Protein AF-A0A101DZ15-F1 (afdb_monomer_lite)

Sequence (63 aa):
KNVFPADDLGVRRAVSRLYFNGEIQSAEKVREIARERFGRFARDILFYLFLYDRFFSKKTELV

Structure (mmCIF, N/CA/C/O backbone):
data_AF-A0A101DZ15-F1
#
_entry.id   AF-A0A101DZ15-F1
#
loop_
_atom_site.group_PDB
_atom_site.id
_atom_site.type_symbol
_atom_site.label_atom_id
_atom_site.label_alt_id
_atom_site.label_comp_id
_atom_site.label_asym_id
_atom_site.label_entity_id
_atom_site.label_seq_id
_atom_site.pdbx_PDB_ins_code
_atom_site.Cartn_x
_atom_site.Cartn_y
_atom_site.Cartn_z
_atom_site.occupancy
_atom_site.B_iso_or_equiv
_atom_site.auth_seq_id
_atom_site.auth_comp_id
_atom_site.auth_asym_id
_atom_site.auth_atom_id
_atom_site.pdbx_PDB_model_num
ATOM 1 N N . LYS A 1 1 ? 19.848 -2.476 -4.168 1.00 51.97 1 LYS A N 1
ATOM 2 C CA . LYS A 1 1 ? 18.502 -3.106 -4.250 1.00 51.97 1 LYS A CA 1
ATOM 3 C C . LYS A 1 1 ? 17.473 -2.006 -3.992 1.00 51.97 1 LYS A C 1
ATOM 5 O O . LYS A 1 1 ? 17.620 -1.337 -2.981 1.00 51.97 1 LYS A O 1
ATOM 10 N N . ASN A 1 2 ? 16.507 -1.758 -4.884 1.00 60.47 2 ASN A N 1
ATOM 11 C CA . ASN A 1 2 ? 15.453 -0.766 -4.618 1.00 60.47 2 ASN A CA 1
ATOM 12 C C . ASN A 1 2 ? 14.489 -1.346 -3.581 1.00 60.47 2 ASN 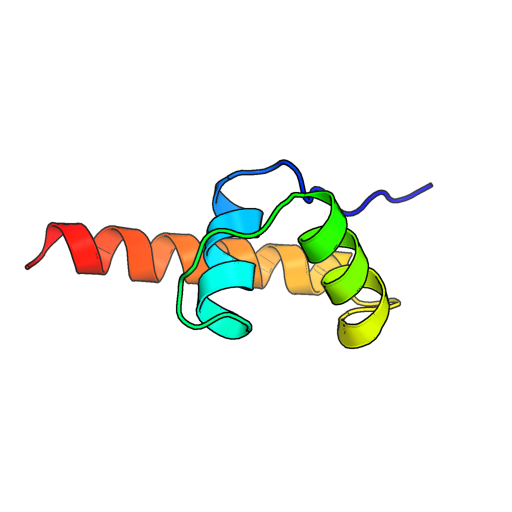A C 1
ATOM 14 O O . ASN A 1 2 ? 13.771 -2.295 -3.883 1.00 60.47 2 ASN A O 1
ATOM 18 N N . VAL A 1 3 ? 14.521 -0.819 -2.361 1.00 80.06 3 VAL A N 1
ATOM 19 C CA . VAL A 1 3 ? 13.599 -1.211 -1.293 1.00 80.06 3 VAL A CA 1
ATOM 20 C C . VAL A 1 3 ? 12.407 -0.261 -1.345 1.00 80.06 3 VAL A C 1
ATOM 22 O O . VAL A 1 3 ? 12.586 0.953 -1.341 1.00 80.06 3 VAL A O 1
ATOM 25 N N . PHE A 1 4 ? 11.195 -0.806 -1.435 1.00 92.81 4 PHE A N 1
ATOM 26 C CA . PHE A 1 4 ? 9.975 -0.008 -1.335 1.00 92.81 4 PHE A CA 1
ATOM 27 C C . PHE A 1 4 ? 9.851 0.557 0.097 1.00 92.81 4 PHE A C 1
ATOM 29 O O . PHE A 1 4 ? 9.989 -0.226 1.044 1.00 92.81 4 PHE A O 1
ATOM 36 N N . PRO A 1 5 ? 9.612 1.870 0.288 1.00 95.88 5 PRO A N 1
ATOM 37 C CA . PRO A 1 5 ? 9.692 2.532 1.595 1.00 95.88 5 PRO A CA 1
ATOM 38 C C . PRO A 1 5 ? 8.435 2.289 2.445 1.00 95.88 5 PRO A C 1
ATOM 40 O O . PRO A 1 5 ? 7.673 3.195 2.753 1.00 95.88 5 PRO A O 1
ATOM 43 N N . ALA A 1 6 ? 8.195 1.037 2.821 1.00 96.19 6 ALA A N 1
ATOM 44 C CA . ALA A 1 6 ? 6.984 0.622 3.527 1.00 96.19 6 ALA A CA 1
ATOM 45 C C . ALA A 1 6 ? 6.875 1.101 4.985 1.00 96.19 6 ALA A C 1
ATOM 47 O O . ALA A 1 6 ? 5.808 0.976 5.578 1.00 96.19 6 ALA A O 1
ATOM 48 N N . ASP A 1 7 ? 7.961 1.605 5.569 1.00 95.94 7 ASP A N 1
ATOM 49 C CA . ASP A 1 7 ? 7.969 2.190 6.915 1.00 95.94 7 ASP A CA 1
ATOM 50 C C . ASP A 1 7 ? 7.534 3.669 6.911 1.00 95.94 7 ASP A C 1
ATOM 52 O O . ASP A 1 7 ? 7.225 4.223 7.965 1.00 95.94 7 ASP A O 1
ATOM 56 N N . ASP A 1 8 ? 7.442 4.300 5.733 1.00 96.56 8 ASP A N 1
ATOM 57 C CA . ASP A 1 8 ? 6.932 5.663 5.593 1.00 96.56 8 ASP A CA 1
ATOM 58 C C . ASP A 1 8 ? 5.441 5.737 5.967 1.00 96.56 8 ASP A C 1
ATOM 60 O O . ASP A 1 8 ? 4.609 4.965 5.479 1.00 96.56 8 ASP A O 1
ATOM 64 N N . LEU A 1 9 ? 5.085 6.688 6.834 1.00 95.50 9 LEU A N 1
ATOM 65 C CA . LEU A 1 9 ? 3.721 6.810 7.352 1.00 95.50 9 LEU A CA 1
ATOM 66 C C . LEU A 1 9 ? 2.696 7.155 6.263 1.00 95.50 9 LEU A C 1
ATOM 68 O O . LEU A 1 9 ? 1.571 6.661 6.324 1.00 95.50 9 LEU A O 1
ATOM 72 N N . GLY A 1 10 ? 3.060 7.978 5.277 1.00 96.31 10 GLY A N 1
ATOM 73 C CA . GLY A 1 10 ? 2.175 8.331 4.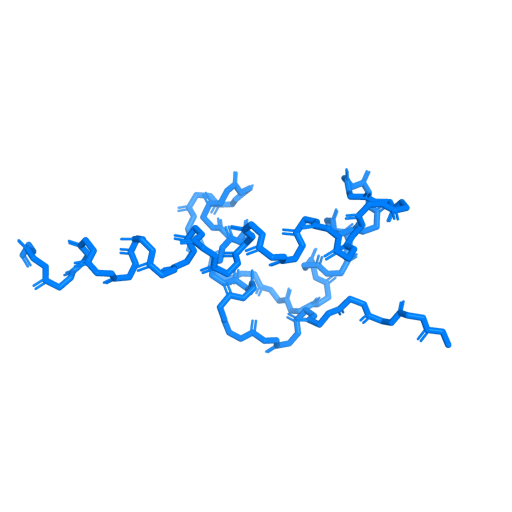166 1.00 96.31 10 GLY A CA 1
ATOM 74 C C . GLY A 1 10 ? 1.914 7.132 3.263 1.00 96.31 10 GLY A C 1
ATOM 75 O O . GLY A 1 10 ? 0.765 6.846 2.925 1.00 96.31 10 GLY A O 1
ATOM 76 N N . VAL A 1 11 ? 2.956 6.354 2.968 1.00 97.50 11 VAL A N 1
ATOM 77 C CA . VAL A 1 11 ? 2.835 5.091 2.226 1.00 97.50 11 VAL A CA 1
ATOM 78 C C . VAL A 1 11 ? 1.959 4.092 2.981 1.00 97.50 11 VAL A C 1
ATOM 80 O O . VAL A 1 11 ? 1.039 3.519 2.391 1.00 97.50 11 VAL A O 1
ATOM 83 N N . ARG A 1 12 ? 2.186 3.910 4.291 1.00 97.50 12 ARG A N 1
ATOM 84 C CA . ARG A 1 12 ? 1.372 3.012 5.126 1.00 97.50 12 ARG A CA 1
ATOM 85 C C . ARG A 1 12 ? -0.091 3.424 5.127 1.00 97.50 12 ARG A C 1
ATOM 87 O O . ARG A 1 12 ? -0.944 2.569 4.898 1.00 97.50 12 ARG A O 1
ATOM 94 N N . ARG A 1 13 ? -0.395 4.709 5.326 1.00 97.50 13 ARG A N 1
ATOM 95 C CA . ARG A 1 13 ? -1.772 5.227 5.274 1.00 97.50 13 ARG A CA 1
ATOM 96 C C . ARG A 1 13 ? -2.412 5.017 3.907 1.00 97.50 13 ARG A C 1
ATOM 98 O O . ARG A 1 13 ? -3.538 4.528 3.845 1.00 97.50 13 ARG A O 1
ATOM 105 N N . ALA A 1 14 ? -1.711 5.356 2.825 1.00 97.88 14 ALA A N 1
ATOM 106 C CA . ALA A 1 14 ? -2.232 5.218 1.468 1.00 97.88 14 ALA A CA 1
ATOM 107 C C . ALA A 1 14 ? -2.590 3.764 1.147 1.00 97.88 14 ALA A C 1
ATOM 109 O O . ALA A 1 14 ? -3.721 3.476 0.760 1.00 97.88 14 ALA A O 1
ATOM 110 N 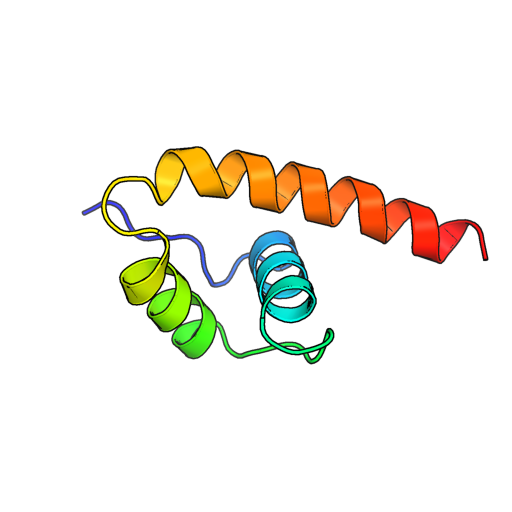N . VAL A 1 15 ? -1.656 2.837 1.370 1.00 97.94 15 VAL A N 1
ATOM 111 C CA . VAL A 1 15 ? -1.875 1.407 1.112 1.00 97.94 15 VAL A CA 1
ATOM 112 C C . VAL A 1 15 ? -2.986 0.852 2.004 1.00 97.94 15 VAL A C 1
ATOM 114 O O . VAL A 1 15 ? -3.857 0.137 1.516 1.00 97.94 15 VAL A O 1
ATOM 117 N N . SER A 1 16 ? -3.016 1.237 3.280 1.00 97.81 16 SER A N 1
ATOM 118 C CA . SER A 1 16 ? -4.059 0.817 4.228 1.00 97.81 16 SER A CA 1
ATOM 119 C C . SER A 1 16 ? -5.454 1.276 3.800 1.00 97.81 16 SER A C 1
ATOM 121 O O . SER A 1 16 ? -6.405 0.502 3.828 1.00 97.81 16 SER A O 1
ATOM 123 N N . ARG A 1 17 ? -5.592 2.516 3.321 1.00 96.69 17 ARG A N 1
ATOM 124 C CA . ARG A 1 17 ? -6.863 3.030 2.787 1.00 96.69 17 ARG A CA 1
ATOM 125 C C . ARG A 1 17 ? -7.295 2.316 1.507 1.00 96.69 17 ARG A C 1
ATOM 127 O O . ARG A 1 17 ? -8.476 2.037 1.357 1.00 96.69 17 ARG A O 1
ATOM 134 N N . LEU A 1 18 ? -6.361 2.041 0.597 1.00 96.88 18 LEU A N 1
ATOM 135 C CA . LEU A 1 18 ? -6.670 1.444 -0.706 1.00 96.88 18 LEU A CA 1
ATOM 136 C C . LEU A 1 18 ? -7.007 -0.051 -0.627 1.00 96.88 18 LEU A C 1
ATOM 138 O O . LEU A 1 18 ? -7.826 -0.522 -1.408 1.00 96.88 18 LEU A O 1
ATOM 142 N N . TYR A 1 19 ? -6.369 -0.791 0.282 1.00 97.00 19 TYR A N 1
ATOM 143 C CA . TYR A 1 19 ? -6.431 -2.258 0.298 1.00 97.00 19 TYR A CA 1
ATOM 144 C C . TYR A 1 19 ? -6.983 -2.857 1.599 1.00 97.00 19 TYR A C 1
ATOM 146 O O . TYR A 1 19 ? -7.259 -4.052 1.632 1.00 97.00 19 TYR A O 1
ATOM 154 N N . PHE A 1 20 ? -7.145 -2.060 2.661 1.00 96.88 20 PHE A N 1
ATOM 155 C CA . PHE A 1 20 ? -7.487 -2.545 4.007 1.00 96.88 20 PHE A CA 1
ATOM 156 C C . PHE A 1 20 ? -8.510 -1.650 4.722 1.00 96.88 20 PHE A C 1
ATOM 158 O O . PHE A 1 20 ? -8.472 -1.504 5.940 1.00 96.88 20 PHE A O 1
ATOM 165 N N . ASN A 1 21 ? -9.407 -0.997 3.974 1.00 95.31 21 ASN A N 1
ATOM 166 C CA . ASN A 1 21 ? -10.476 -0.147 4.521 1.00 95.31 21 ASN A CA 1
ATOM 167 C C . ASN A 1 21 ? -9.997 0.929 5.521 1.00 95.31 21 ASN A C 1
ATOM 169 O O . ASN A 1 21 ? -10.752 1.371 6.381 1.00 95.31 21 ASN A O 1
ATOM 173 N N . GLY A 1 22 ? -8.741 1.371 5.409 1.00 94.44 22 GLY A N 1
ATOM 174 C CA . GLY A 1 22 ? -8.152 2.392 6.276 1.00 94.44 22 GLY A CA 1
ATOM 175 C C . GLY A 1 22 ? -7.491 1.869 7.552 1.00 94.44 22 GLY A C 1
ATOM 176 O O . GLY A 1 22 ? -6.838 2.660 8.231 1.00 94.44 22 GLY A O 1
ATOM 177 N N . GLU A 1 23 ? -7.576 0.574 7.859 1.00 96.50 23 GLU A N 1
ATOM 178 C CA . GLU A 1 23 ? -6.883 -0.013 9.008 1.00 96.50 23 GLU A CA 1
ATOM 179 C C . GLU A 1 23 ? -5.368 -0.043 8.767 1.00 96.50 23 GLU A C 1
ATOM 181 O O . GLU A 1 23 ? -4.892 -0.685 7.827 1.00 96.50 23 GLU A O 1
ATOM 186 N N . ILE A 1 24 ? -4.602 0.650 9.619 1.00 96.56 24 ILE A N 1
ATOM 187 C CA . ILE A 1 24 ? -3.156 0.817 9.440 1.00 96.56 24 ILE A CA 1
ATOM 188 C C . ILE A 1 24 ? -2.428 -0.520 9.547 1.00 96.56 24 ILE A C 1
ATOM 190 O O . ILE A 1 24 ? -2.271 -1.088 10.624 1.00 96.56 24 ILE A O 1
ATOM 194 N N . GLN A 1 25 ? -1.888 -0.965 8.417 1.00 97.88 25 GLN A N 1
ATOM 195 C CA . GLN A 1 25 ? -1.132 -2.206 8.328 1.00 97.88 25 GLN A CA 1
ATOM 196 C C . GLN A 1 25 ? 0.332 -2.039 8.741 1.00 97.88 25 GLN A C 1
ATOM 198 O O . GLN A 1 25 ? 0.898 -0.937 8.709 1.00 97.88 25 GLN A O 1
ATOM 203 N N . SER A 1 26 ? 0.972 -3.151 9.111 1.00 97.88 26 SER A N 1
ATOM 204 C CA . SER A 1 26 ? 2.411 -3.210 9.385 1.00 97.88 26 SER A CA 1
ATOM 205 C C . SER A 1 26 ? 3.235 -2.915 8.125 1.00 97.88 26 SER A C 1
ATOM 207 O O . SER A 1 26 ? 2.790 -3.136 6.996 1.00 97.88 26 SER A O 1
ATOM 209 N N . ALA A 1 27 ? 4.471 -2.440 8.300 1.00 97.12 27 ALA A N 1
ATOM 210 C CA . ALA A 1 27 ? 5.375 -2.207 7.173 1.00 97.12 27 ALA A CA 1
ATOM 211 C C . ALA A 1 27 ? 5.675 -3.498 6.391 1.00 97.12 27 ALA A C 1
ATOM 213 O O . ALA A 1 27 ? 5.849 -3.470 5.175 1.00 97.12 27 ALA A O 1
ATOM 214 N N . GLU A 1 28 ? 5.698 -4.649 7.066 1.00 97.50 28 GLU A N 1
ATOM 215 C CA . GLU A 1 28 ? 5.846 -5.947 6.409 1.00 97.50 28 GLU A CA 1
ATOM 216 C C . GLU A 1 28 ? 4.684 -6.243 5.457 1.00 97.50 28 GLU A C 1
ATOM 218 O O . GLU A 1 28 ? 4.927 -6.547 4.286 1.00 97.50 28 GLU A O 1
ATOM 223 N N . LYS A 1 29 ? 3.438 -6.051 5.907 1.00 98.00 29 LYS A N 1
ATOM 224 C CA . LYS A 1 29 ? 2.262 -6.263 5.059 1.00 98.00 29 LYS A CA 1
ATOM 225 C C . LYS A 1 29 ? 2.229 -5.293 3.877 1.00 98.00 29 LYS A C 1
ATOM 227 O O . LYS A 1 29 ? 1.892 -5.671 2.759 1.00 98.00 29 LYS A O 1
ATOM 232 N N . VAL A 1 30 ? 2.666 -4.051 4.081 1.00 97.88 30 VAL A N 1
ATOM 233 C CA . VAL A 1 30 ? 2.810 -3.071 2.993 1.00 97.88 30 VAL A CA 1
ATOM 234 C C . VAL A 1 30 ? 3.888 -3.496 1.982 1.00 97.88 30 VAL A C 1
ATOM 236 O O . VAL A 1 30 ? 3.678 -3.355 0.776 1.00 97.88 30 VAL A O 1
ATOM 239 N N . ARG A 1 31 ? 5.019 -4.072 2.429 1.00 96.50 31 ARG A N 1
ATOM 240 C CA . ARG A 1 31 ? 6.039 -4.649 1.525 1.00 96.50 31 ARG A CA 1
ATOM 241 C C . ARG A 1 31 ? 5.500 -5.834 0.727 1.00 96.50 31 ARG A C 1
ATOM 243 O O . ARG A 1 31 ? 5.900 -6.012 -0.421 1.00 96.50 31 ARG A O 1
ATOM 250 N N . GLU A 1 32 ? 4.643 -6.659 1.319 1.00 96.81 32 GLU A N 1
ATOM 251 C CA . GLU A 1 32 ? 3.949 -7.749 0.622 1.00 96.81 32 GLU A CA 1
ATOM 252 C C . GLU A 1 32 ? 3.072 -7.199 -0.509 1.00 96.81 32 GLU A C 1
ATOM 254 O O . GLU A 1 32 ? 3.319 -7.530 -1.666 1.00 96.81 32 GLU A O 1
ATOM 259 N N . ILE A 1 33 ? 2.183 -6.241 -0.216 1.00 97.25 33 ILE A N 1
ATOM 260 C CA . ILE A 1 33 ? 1.337 -5.597 -1.236 1.00 97.25 33 ILE A CA 1
ATOM 261 C C . ILE A 1 33 ? 2.168 -4.964 -2.351 1.00 97.25 33 ILE A C 1
ATOM 263 O O . ILE A 1 33 ? 1.854 -5.136 -3.529 1.00 97.25 33 ILE A O 1
ATOM 267 N N . ALA A 1 34 ? 3.253 -4.267 -2.010 1.00 95.88 34 ALA A N 1
ATOM 268 C CA . ALA A 1 34 ? 4.110 -3.659 -3.018 1.00 95.88 34 ALA A CA 1
ATOM 269 C C . ALA A 1 34 ? 4.755 -4.702 -3.947 1.00 95.88 34 ALA A C 1
ATOM 271 O O . ALA A 1 34 ? 4.858 -4.478 -5.154 1.00 95.88 34 ALA A O 1
ATOM 272 N N . ARG A 1 35 ? 5.155 -5.862 -3.413 1.00 95.06 35 ARG A N 1
ATOM 273 C CA . ARG A 1 35 ? 5.709 -6.960 -4.218 1.00 95.06 35 ARG A CA 1
ATOM 274 C C . ARG A 1 35 ? 4.649 -7.609 -5.105 1.00 95.06 35 ARG A C 1
ATOM 276 O O . ARG A 1 35 ? 4.918 -7.820 -6.282 1.00 95.06 35 ARG A O 1
ATOM 283 N N . GLU A 1 36 ? 3.468 -7.882 -4.562 1.00 96.38 36 GLU A N 1
ATOM 284 C CA . GLU A 1 36 ? 2.399 -8.613 -5.254 1.00 96.38 36 GLU A CA 1
ATOM 285 C C . GLU A 1 36 ? 1.656 -7.772 -6.293 1.00 96.38 36 GLU A C 1
ATOM 287 O O . GLU A 1 36 ? 1.284 -8.275 -7.350 1.00 96.38 36 GLU A O 1
ATOM 292 N N . ARG A 1 37 ? 1.417 -6.489 -5.996 1.00 96.75 37 ARG A N 1
ATOM 293 C CA . ARG A 1 37 ? 0.562 -5.618 -6.814 1.00 96.75 37 ARG A CA 1
ATOM 294 C C . ARG A 1 37 ? 1.349 -4.653 -7.687 1.00 96.75 37 ARG A C 1
ATOM 296 O O . ARG A 1 37 ? 0.914 -4.361 -8.796 1.00 96.75 37 ARG A O 1
ATOM 303 N N . PHE A 1 38 ? 2.474 -4.124 -7.200 1.00 95.44 38 PHE A N 1
ATOM 304 C CA . PHE A 1 38 ? 3.189 -3.049 -7.903 1.00 95.44 38 PHE A CA 1
ATOM 305 C C . PHE A 1 38 ? 4.323 -3.591 -8.775 1.00 95.44 38 PHE A C 1
ATOM 307 O O . PHE A 1 38 ? 4.575 -3.074 -9.867 1.00 95.44 38 PHE A O 1
ATOM 314 N N . GLY A 1 39 ? 5.008 -4.639 -8.308 1.00 92.19 39 GLY A N 1
ATOM 315 C CA . GLY A 1 39 ? 6.073 -5.308 -9.050 1.00 92.19 39 GLY A CA 1
ATOM 316 C C . GLY A 1 39 ? 7.134 -4.325 -9.556 1.00 92.19 39 GLY A C 1
ATOM 317 O O . GLY A 1 39 ? 7.662 -3.504 -8.802 1.00 92.19 39 GLY A O 1
ATOM 318 N N . ARG A 1 40 ? 7.435 -4.374 -10.860 1.00 94.06 40 ARG A N 1
ATOM 319 C CA . ARG A 1 40 ? 8.441 -3.498 -11.491 1.00 94.06 40 ARG A CA 1
ATOM 320 C C . ARG A 1 40 ? 8.095 -2.003 -11.450 1.00 94.06 40 ARG A C 1
ATOM 322 O O . ARG A 1 40 ? 8.998 -1.185 -11.581 1.00 94.06 40 ARG A O 1
ATOM 329 N N . PHE A 1 41 ? 6.826 -1.653 -11.240 1.00 95.81 41 PHE A N 1
ATOM 330 C CA . PHE A 1 41 ? 6.327 -0.273 -11.237 1.00 95.81 41 PHE A CA 1
ATOM 331 C C . PHE A 1 41 ? 6.268 0.344 -9.835 1.00 95.81 41 PHE A C 1
ATOM 333 O O . PHE A 1 41 ? 5.733 1.434 -9.653 1.00 95.81 41 PHE A O 1
ATOM 340 N N . ALA A 1 42 ? 6.820 -0.327 -8.818 1.00 94.62 42 ALA A N 1
ATOM 341 C CA . ALA A 1 42 ? 6.748 0.127 -7.430 1.00 94.62 42 ALA A CA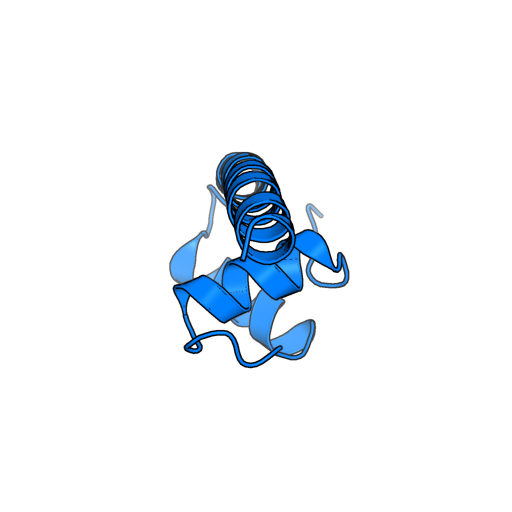 1
ATOM 342 C C . ALA A 1 42 ? 7.301 1.547 -7.209 1.00 94.62 42 ALA A C 1
ATOM 344 O O . ALA A 1 42 ? 6.814 2.262 -6.337 1.00 94.62 42 ALA A O 1
ATOM 345 N N . ARG A 1 43 ? 8.285 1.975 -8.011 1.00 92.12 43 ARG A N 1
ATOM 346 C CA . ARG A 1 43 ? 8.826 3.342 -7.962 1.00 92.12 43 ARG A CA 1
ATOM 347 C C . ARG A 1 43 ? 7.828 4.376 -8.480 1.00 92.12 43 ARG A C 1
ATOM 349 O O . ARG A 1 43 ? 7.662 5.413 -7.851 1.00 92.12 43 ARG A O 1
ATOM 356 N N . ASP A 1 44 ? 7.167 4.085 -9.592 1.00 95.31 44 ASP A N 1
ATOM 357 C CA . ASP A 1 44 ? 6.217 5.010 -10.213 1.00 95.31 44 ASP A CA 1
ATOM 358 C C . ASP A 1 44 ? 4.950 5.118 -9.357 1.00 95.31 44 ASP A C 1
ATOM 360 O O . ASP A 1 44 ? 4.458 6.210 -9.084 1.00 95.31 44 ASP A O 1
ATOM 364 N N . ILE A 1 45 ? 4.473 3.983 -8.837 1.00 97.19 45 ILE A N 1
ATOM 365 C CA . ILE A 1 45 ? 3.308 3.913 -7.948 1.00 97.19 45 ILE A CA 1
ATOM 366 C C . ILE A 1 45 ? 3.543 4.680 -6.642 1.00 97.19 45 ILE A C 1
ATOM 368 O O . ILE A 1 45 ? 2.616 5.311 -6.136 1.00 97.19 45 ILE A O 1
ATOM 372 N N . LEU A 1 46 ? 4.771 4.685 -6.115 1.00 96.75 46 LEU A N 1
ATOM 373 C CA . LEU A 1 46 ? 5.111 5.408 -4.889 1.00 96.75 46 LEU A CA 1
ATOM 374 C C . LEU A 1 46 ? 4.728 6.896 -4.960 1.00 96.75 46 LEU A C 1
ATOM 376 O O . LEU A 1 46 ? 4.173 7.430 -4.002 1.00 96.75 46 LEU A O 1
ATOM 380 N N . PHE A 1 47 ? 4.960 7.549 -6.102 1.00 96.25 47 PHE A N 1
ATOM 381 C CA . PHE A 1 47 ? 4.560 8.941 -6.311 1.00 96.25 47 PHE A CA 1
ATOM 382 C C . PHE A 1 47 ? 3.042 9.133 -6.155 1.00 96.25 47 PHE A C 1
ATOM 384 O O . PHE A 1 47 ? 2.591 10.040 -5.452 1.00 96.25 47 PHE A O 1
ATOM 391 N N . TYR A 1 48 ? 2.243 8.237 -6.739 1.00 97.62 48 TYR A N 1
ATOM 392 C CA . TYR A 1 48 ? 0.783 8.294 -6.646 1.00 97.62 48 TYR A CA 1
ATOM 393 C C . TYR A 1 48 ? 0.262 7.994 -5.239 1.00 97.62 48 TYR A C 1
ATOM 395 O O . TYR A 1 48 ? -0.723 8.599 -4.819 1.00 97.62 48 TYR A O 1
ATOM 403 N N . LEU A 1 49 ? 0.934 7.122 -4.481 1.00 97.69 49 LEU A N 1
ATOM 404 C CA . LEU A 1 49 ? 0.590 6.878 -3.078 1.00 97.69 49 LEU A CA 1
ATOM 405 C C . LEU A 1 49 ? 0.760 8.143 -2.229 1.00 97.69 49 LEU A C 1
ATOM 407 O O . LEU A 1 49 ? -0.109 8.444 -1.411 1.00 97.69 49 LEU A O 1
ATOM 411 N N . PHE A 1 50 ? 1.820 8.923 -2.461 1.00 96.62 50 PHE A N 1
ATOM 412 C CA . PHE A 1 50 ? 2.011 10.200 -1.771 1.00 96.62 50 PHE A CA 1
ATOM 413 C C . PHE A 1 50 ? 0.951 11.238 -2.146 1.00 96.62 50 PHE A C 1
ATOM 415 O O . PHE A 1 50 ? 0.419 11.919 -1.266 1.00 96.62 50 PHE A O 1
ATOM 422 N N . LEU A 1 51 ? 0.606 11.351 -3.434 1.00 96.56 51 LEU A N 1
ATOM 423 C CA . LEU A 1 51 ? -0.469 12.246 -3.873 1.00 96.56 51 LEU A CA 1
ATOM 424 C C . LEU A 1 51 ? -1.814 11.862 -3.247 1.00 96.56 51 LEU A C 1
ATOM 426 O O . LEU A 1 51 ? -2.530 12.731 -2.744 1.00 96.56 51 LEU A O 1
ATOM 430 N N . TYR A 1 52 ? -2.128 10.567 -3.231 1.00 96.62 52 TYR A N 1
ATOM 431 C CA . TYR A 1 52 ? -3.338 10.034 -2.615 1.00 96.62 52 TYR A CA 1
ATOM 432 C C . TYR A 1 52 ? -3.393 10.353 -1.115 1.00 96.62 52 TYR A C 1
ATOM 434 O O . TYR A 1 52 ? -4.378 10.920 -0.641 1.00 96.62 52 TYR A O 1
ATOM 442 N N . ASP A 1 53 ? -2.328 10.060 -0.361 1.00 95.50 53 ASP A N 1
ATOM 443 C CA . ASP A 1 53 ? -2.297 10.353 1.074 1.00 95.50 53 ASP A CA 1
ATOM 444 C C . ASP A 1 53 ? -2.470 11.848 1.363 1.00 95.50 53 ASP A C 1
ATOM 446 O O . ASP A 1 53 ? -3.221 12.216 2.269 1.00 95.50 53 ASP A O 1
ATOM 450 N N . ARG A 1 54 ? -1.845 12.721 0.563 1.00 93.25 54 ARG A N 1
ATOM 451 C CA . ARG A 1 54 ? -1.971 14.175 0.716 1.00 93.25 54 ARG A CA 1
ATOM 452 C C . ARG A 1 54 ? -3.388 14.674 0.435 1.00 93.25 54 ARG A C 1
ATOM 454 O O . ARG A 1 54 ? -3.866 15.543 1.161 1.00 93.25 54 ARG A O 1
ATOM 461 N N . PHE A 1 55 ? -4.059 14.142 -0.586 1.00 92.88 55 PHE A N 1
ATOM 462 C CA . PHE A 1 55 ? -5.443 14.508 -0.896 1.00 92.88 55 PHE A CA 1
ATOM 463 C C . PHE A 1 55 ? -6.394 14.127 0.247 1.00 92.88 55 PHE A C 1
ATOM 465 O O . PHE A 1 55 ? -7.195 14.947 0.693 1.00 92.88 55 PHE A O 1
ATOM 472 N N . PHE A 1 56 ? -6.271 12.905 0.771 1.00 87.06 56 PHE A N 1
ATOM 473 C CA . PHE A 1 56 ? -7.165 12.417 1.822 1.00 87.06 56 PHE A CA 1
ATOM 474 C C . PHE A 1 56 ? -6.848 12.973 3.209 1.00 87.06 56 PHE A C 1
ATOM 476 O O . PHE A 1 56 ? -7.774 13.190 3.981 1.00 87.06 56 PHE A O 1
ATOM 483 N N . SER A 1 57 ? -5.583 13.261 3.523 1.00 80.94 57 SER A N 1
ATOM 484 C CA . SER A 1 57 ? -5.231 13.880 4.809 1.00 80.94 57 SER A CA 1
ATOM 485 C C . SER A 1 57 ? -5.838 15.279 4.944 1.00 80.94 57 SER A C 1
ATOM 487 O O . SER A 1 57 ? -6.356 15.610 6.002 1.00 80.94 57 SER A O 1
ATOM 489 N N . LYS A 1 58 ? -5.895 16.052 3.850 1.00 70.50 58 LYS A N 1
ATOM 490 C CA . LYS A 1 58 ? -6.587 17.352 3.825 1.00 70.50 58 LYS A CA 1
ATOM 491 C C . LYS A 1 58 ? -8.103 17.238 3.966 1.00 70.50 58 LYS A C 1
ATOM 493 O O . LYS A 1 58 ? -8.730 18.125 4.528 1.00 70.50 58 LYS A O 1
ATOM 498 N N . LYS A 1 59 ? -8.708 16.172 3.436 1.00 64.81 59 LYS A N 1
ATOM 499 C CA . LYS A 1 59 ? -10.161 15.977 3.523 1.00 64.81 59 LYS A CA 1
ATOM 500 C C . LYS A 1 59 ? -10.610 15.714 4.963 1.00 64.81 59 LYS A C 1
ATOM 502 O O . LYS A 1 59 ? -11.682 16.164 5.332 1.00 64.81 59 LYS A O 1
ATOM 507 N N . THR A 1 60 ? -9.789 15.038 5.767 1.00 59.16 60 THR A N 1
ATOM 508 C CA . THR A 1 60 ? -10.071 14.802 7.192 1.00 59.16 60 THR A CA 1
ATOM 509 C C . THR A 1 60 ? -9.987 16.077 8.041 1.00 59.16 60 THR A C 1
ATOM 511 O O . THR A 1 60 ? -10.620 16.136 9.081 1.00 59.16 60 THR A O 1
ATOM 514 N N . GLU A 1 61 ? -9.239 17.098 7.609 1.00 59.50 61 GLU A N 1
ATOM 515 C CA . GLU A 1 61 ? -9.129 18.395 8.310 1.00 59.50 61 GLU A CA 1
ATOM 516 C C . GLU A 1 61 ? -10.289 19.359 7.996 1.00 59.50 61 GLU A C 1
ATOM 518 O O . GLU A 1 61 ? -10.418 20.400 8.635 1.00 59.50 61 GLU A O 1
ATOM 523 N N . LEU A 1 62 ? -11.108 19.041 6.990 1.00 57.91 62 LEU A N 1
ATOM 524 C CA . LEU A 1 62 ? -12.213 19.876 6.500 1.00 57.91 62 LEU A CA 1
ATOM 525 C C . LEU A 1 62 ? -13.598 19.362 6.936 1.00 57.91 62 LEU A C 1
ATOM 527 O O . LEU A 1 62 ? -14.606 19.876 6.448 1.00 57.91 62 LEU A O 1
ATOM 531 N N . VAL A 1 63 ? -13.645 18.340 7.799 1.00 49.34 63 VAL A N 1
ATOM 532 C CA . VAL A 1 63 ? -14.871 17.766 8.380 1.00 49.34 63 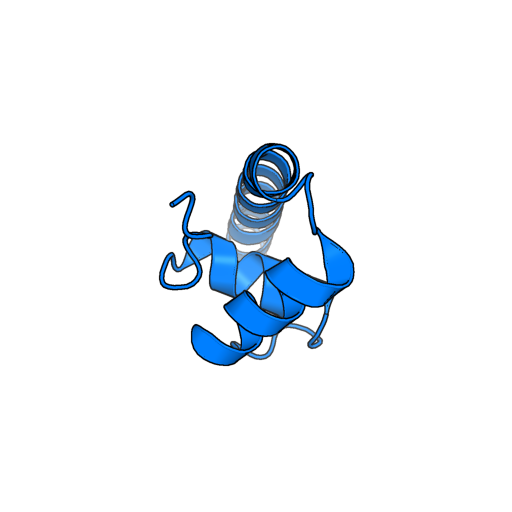VAL A CA 1
ATOM 533 C C . VAL A 1 63 ? -14.891 18.028 9.875 1.00 49.34 63 VAL A C 1
ATOM 535 O O . VAL A 1 63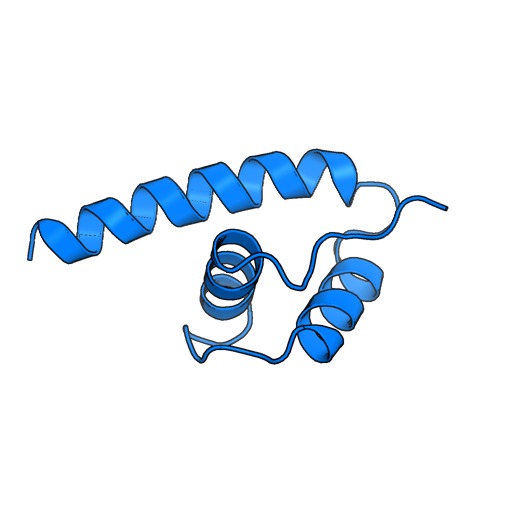 ? -13.846 17.784 10.515 1.00 49.34 63 VAL A O 1
#

Foldseek 3Di:
DDQQPLVDPLLQQLCCVVPPVRPRDDSVVSSVCLCPPQNPNSVVVSVVSNVSSVVVVVVVVVD

pLDDT: mean 90.87, std 12.7, range [49.34, 98.0]

InterPro domains:
  IPR023170 Helix-hairpin-helix, base-excision DNA repair, C-terminal [G3DSA:1.10.1670.10] (2-63)

Organism: Archaeoglobus fulgidus (NCBI:txid2234)

Secondary structure (DSSP, 8-state):
-----TT-HHHHHHHHHHHSTT----HHHHHHHIIIIIGGGHHHHHHHHHHHHHHHHHHHTT-

Radius of gyration: 11.51 Å; chains: 1; bounding box: 33×28×21 Å